Protein AF-A0A7H8HCZ1-F1 (afdb_monomer_lite)

Structure (mmCIF, N/CA/C/O backbone):
data_AF-A0A7H8HCZ1-F1
#
_entry.id   AF-A0A7H8HCZ1-F1
#
loop_
_atom_site.group_PDB
_atom_site.id
_atom_site.type_symbol
_atom_site.label_atom_id
_atom_site.label_alt_id
_atom_site.label_comp_id
_atom_site.label_asym_id
_atom_site.label_entity_id
_atom_site.label_seq_id
_atom_site.pdbx_PDB_ins_code
_atom_site.Cartn_x
_atom_site.Cartn_y
_atom_site.Cartn_z
_atom_site.occupancy
_atom_site.B_iso_or_equiv
_atom_site.auth_seq_id
_atom_site.auth_comp_id
_atom_site.auth_asym_id
_atom_site.auth_atom_id
_atom_site.pdbx_PDB_model_num
ATOM 1 N N . MET A 1 1 ? -4.228 19.910 10.047 1.00 43.69 1 MET A N 1
ATOM 2 C CA . MET A 1 1 ? -3.616 19.416 8.796 1.00 43.69 1 MET A CA 1
ATOM 3 C C . MET A 1 1 ? -4.763 19.136 7.834 1.00 43.69 1 MET A C 1
ATOM 5 O O . MET A 1 1 ? -5.705 18.491 8.284 1.00 43.69 1 MET A O 1
ATOM 9 N N . PRO A 1 2 ? -4.802 19.686 6.612 1.00 41.25 2 PRO A N 1
ATOM 10 C CA . PRO A 1 2 ? -5.941 19.476 5.723 1.00 41.25 2 PRO A CA 1
ATOM 11 C C . PRO A 1 2 ? -5.981 18.007 5.268 1.00 41.25 2 PRO A C 1
ATOM 13 O O . PRO A 1 2 ? -5.124 17.589 4.507 1.00 41.25 2 PRO A O 1
ATOM 16 N N . GLY A 1 3 ? -6.943 17.243 5.799 1.00 44.72 3 GLY A N 1
ATOM 17 C CA . GLY A 1 3 ? -7.461 15.957 5.306 1.00 44.72 3 GLY A CA 1
ATOM 18 C C . GLY A 1 3 ? -6.534 15.061 4.482 1.00 44.72 3 GLY A C 1
ATOM 19 O O . GLY A 1 3 ? -6.850 14.793 3.326 1.00 44.72 3 GLY A O 1
ATOM 20 N N . THR A 1 4 ? -5.428 14.574 5.047 1.00 57.25 4 THR A N 1
ATOM 21 C CA . THR A 1 4 ? -4.620 13.541 4.387 1.00 57.25 4 THR A CA 1
ATOM 22 C C . THR A 1 4 ? -5.440 12.250 4.320 1.00 57.25 4 THR A C 1
ATOM 24 O O . THR A 1 4 ? -5.776 11.671 5.354 1.00 57.25 4 THR A O 1
ATOM 27 N N . THR A 1 5 ? -5.834 11.833 3.117 1.00 85.31 5 THR A N 1
ATOM 28 C CA . THR A 1 5 ? -6.487 10.537 2.889 1.00 85.31 5 THR A CA 1
ATOM 29 C C . THR A 1 5 ? -5.468 9.417 3.071 1.00 85.31 5 THR A C 1
ATOM 31 O O . THR A 1 5 ? -4.267 9.638 2.899 1.00 85.31 5 THR A O 1
ATOM 34 N N . VAL A 1 6 ? -5.919 8.199 3.390 1.00 88.38 6 VAL A N 1
ATOM 35 C CA . VAL A 1 6 ? -5.012 7.042 3.504 1.00 88.38 6 VAL A CA 1
ATOM 36 C C . VAL A 1 6 ? -4.199 6.851 2.220 1.00 88.38 6 VAL A C 1
ATOM 38 O O . VAL A 1 6 ? -3.014 6.546 2.285 1.00 88.38 6 VAL A O 1
ATOM 41 N N . LEU A 1 7 ? -4.788 7.149 1.061 1.00 89.06 7 LEU A N 1
ATOM 42 C CA . LEU A 1 7 ? -4.099 7.124 -0.226 1.00 89.06 7 LEU A CA 1
ATOM 43 C C . LEU A 1 7 ? -2.859 8.038 -0.280 1.00 89.06 7 LEU A C 1
ATOM 45 O O . LEU A 1 7 ? -1.823 7.622 -0.785 1.00 89.06 7 LEU A O 1
ATOM 49 N N . ALA A 1 8 ? -2.924 9.254 0.264 1.00 88.56 8 ALA A N 1
ATOM 50 C CA . ALA A 1 8 ? -1.786 10.176 0.238 1.00 88.56 8 ALA A CA 1
ATOM 51 C C . ALA A 1 8 ? -0.617 9.685 1.115 1.00 88.56 8 ALA A C 1
ATOM 53 O O . ALA A 1 8 ? 0.548 9.843 0.755 1.00 88.56 8 ALA A O 1
ATOM 54 N N . GLU A 1 9 ? -0.917 9.035 2.239 1.00 89.81 9 GLU A N 1
ATOM 55 C CA . GLU A 1 9 ? 0.089 8.393 3.097 1.00 89.81 9 GLU A CA 1
ATOM 56 C C . GLU A 1 9 ? 0.705 7.152 2.425 1.00 89.81 9 GLU A C 1
ATOM 58 O O . GLU A 1 9 ? 1.903 6.896 2.555 1.00 89.81 9 GLU A O 1
ATOM 63 N N . VAL A 1 10 ? -0.105 6.396 1.676 1.00 91.19 10 VAL A N 1
ATOM 64 C CA . VAL A 1 10 ? 0.337 5.266 0.844 1.00 91.19 10 VAL A CA 1
ATOM 65 C C . VAL A 1 10 ? 1.323 5.753 -0.223 1.00 91.19 10 VAL A C 1
ATOM 67 O O . VAL A 1 10 ? 2.423 5.217 -0.338 1.00 91.19 10 VAL A O 1
ATOM 70 N N . GLU A 1 11 ? 0.993 6.829 -0.937 1.00 90.88 11 GLU A N 1
ATOM 71 C CA . GLU A 1 11 ? 1.888 7.457 -1.915 1.00 90.88 11 GLU A CA 1
ATOM 72 C C . GLU A 1 11 ? 3.186 7.991 -1.288 1.00 90.88 11 GLU A C 1
ATOM 74 O O . GLU A 1 11 ? 4.251 7.929 -1.907 1.00 90.88 11 GLU A O 1
ATOM 79 N N . GLU A 1 12 ? 3.125 8.540 -0.074 1.00 89.31 12 GLU A N 1
ATOM 80 C CA . GLU A 1 12 ? 4.313 9.009 0.642 1.00 89.31 12 GLU A CA 1
ATOM 81 C C . GLU A 1 12 ? 5.215 7.840 1.055 1.00 89.31 12 GLU A C 1
ATOM 83 O O . GLU A 1 12 ? 6.427 7.886 0.834 1.00 89.31 12 GLU A O 1
ATOM 88 N N . CYS A 1 13 ? 4.633 6.767 1.599 1.00 90.69 13 CYS A N 1
ATOM 89 C CA . CYS A 1 13 ? 5.369 5.557 1.955 1.00 90.69 13 CYS A CA 1
ATOM 90 C C . CYS A 1 13 ? 6.057 4.945 0.729 1.00 90.69 13 CYS A C 1
ATOM 92 O O . CYS A 1 13 ? 7.234 4.588 0.805 1.00 90.69 13 CYS A O 1
ATOM 94 N N . TRP A 1 14 ? 5.370 4.924 -0.418 1.00 90.62 14 TRP A N 1
ATOM 95 C CA . TRP A 1 14 ? 5.926 4.435 -1.677 1.00 90.62 14 TRP A CA 1
ATOM 96 C C . TRP A 1 14 ? 7.211 5.170 -2.072 1.00 90.62 14 TRP A C 1
ATOM 98 O O . TRP A 1 14 ? 8.210 4.544 -2.420 1.00 90.62 14 TRP A O 1
ATOM 108 N N . ARG A 1 15 ? 7.227 6.505 -1.965 1.00 88.44 15 ARG A N 1
ATOM 109 C CA . ARG A 1 15 ? 8.423 7.307 -2.283 1.00 88.44 15 ARG A CA 1
ATOM 110 C C . ARG A 1 15 ? 9.610 6.988 -1.376 1.00 88.44 15 ARG A C 1
ATOM 112 O O . ARG A 1 15 ? 10.748 7.169 -1.798 1.00 88.44 15 ARG A O 1
ATOM 119 N N . GLY A 1 16 ? 9.354 6.539 -0.147 1.00 88.06 16 GLY A N 1
ATOM 120 C CA . GLY A 1 16 ? 10.396 6.114 0.786 1.00 88.06 16 GLY A CA 1
ATOM 121 C C . GLY A 1 16 ? 10.997 4.751 0.441 1.00 88.06 16 GLY A C 1
ATOM 122 O O . GLY A 1 16 ? 12.205 4.573 0.572 1.00 88.06 16 GLY A O 1
ATOM 123 N N . VAL A 1 17 ? 10.172 3.804 -0.011 1.00 88.50 17 VAL A N 1
ATOM 124 C CA . VAL A 1 17 ? 10.596 2.418 -0.294 1.00 88.50 17 VAL A CA 1
ATOM 125 C C . VAL A 1 17 ? 11.093 2.202 -1.723 1.00 88.50 17 VAL A C 1
ATOM 127 O O . VAL A 1 17 ? 11.902 1.308 -1.942 1.00 88.50 17 VAL A O 1
ATOM 130 N N . ALA A 1 18 ? 10.632 3.008 -2.681 1.00 84.94 18 ALA A N 1
ATOM 131 C CA . ALA A 1 18 ? 10.973 2.895 -4.098 1.00 84.94 18 ALA A CA 1
ATOM 132 C C . ALA A 1 18 ? 11.470 4.237 -4.677 1.00 84.94 18 ALA A C 1
ATOM 134 O O . ALA A 1 18 ? 10.862 4.781 -5.607 1.00 84.94 18 ALA A O 1
ATOM 135 N N . PRO A 1 19 ? 12.573 4.808 -4.157 1.00 78.69 19 PRO A N 1
ATOM 136 C CA . PRO A 1 19 ? 13.106 6.076 -4.658 1.00 78.69 19 PRO A CA 1
ATOM 137 C C . PRO A 1 1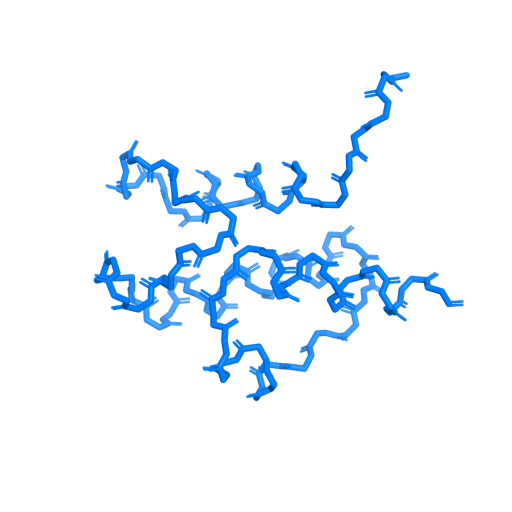9 ? 13.598 5.975 -6.112 1.00 78.69 19 PRO A C 1
ATOM 139 O O . PRO A 1 19 ? 13.576 6.964 -6.843 1.00 78.69 19 PRO A O 1
ATOM 142 N N . GLU A 1 20 ? 14.011 4.783 -6.554 1.00 79.44 20 GLU A N 1
ATOM 143 C CA . GLU A 1 20 ? 14.502 4.528 -7.915 1.00 79.44 20 GLU A CA 1
ATOM 144 C C . GLU A 1 20 ? 13.400 4.396 -8.975 1.00 79.44 20 GLU A C 1
ATOM 146 O O . GLU A 1 20 ? 13.684 4.563 -10.160 1.00 79.44 20 GLU A O 1
ATOM 151 N N . ALA A 1 21 ? 12.141 4.175 -8.573 1.00 73.69 21 ALA A N 1
ATOM 152 C CA . ALA A 1 21 ? 11.017 4.045 -9.505 1.00 73.69 21 ALA A CA 1
ATOM 153 C C . ALA A 1 21 ? 10.743 5.347 -10.285 1.00 73.69 21 ALA A C 1
ATOM 155 O O . ALA A 1 21 ? 10.095 5.325 -11.331 1.00 73.69 21 ALA A O 1
ATOM 156 N N . GLY A 1 22 ? 11.255 6.486 -9.802 1.00 70.69 22 GLY A N 1
ATOM 157 C CA . GLY A 1 22 ? 11.249 7.788 -10.473 1.00 70.69 22 GLY A CA 1
ATOM 158 C C . GLY A 1 22 ? 9.872 8.455 -10.556 1.00 70.69 22 GLY A C 1
ATOM 159 O O . GLY A 1 22 ? 9.716 9.602 -10.138 1.00 70.69 22 GLY A O 1
ATOM 160 N N . ARG A 1 23 ? 8.861 7.752 -11.078 1.00 79.38 23 ARG A N 1
ATOM 161 C CA . ARG A 1 23 ? 7.475 8.214 -11.196 1.00 79.38 23 ARG A CA 1
ATOM 162 C C . ARG A 1 23 ? 6.595 7.530 -10.156 1.00 79.38 23 ARG A C 1
ATOM 164 O O . ARG A 1 23 ? 6.651 6.319 -9.986 1.00 79.38 23 ARG A O 1
ATOM 171 N N . LEU A 1 24 ? 5.744 8.321 -9.506 1.00 84.12 24 LEU A N 1
ATOM 172 C CA . LEU A 1 24 ? 4.678 7.807 -8.654 1.00 84.12 24 LEU A CA 1
ATOM 173 C C . LEU A 1 24 ? 3.625 7.099 -9.536 1.00 84.12 24 LEU A C 1
ATOM 175 O O . LEU A 1 24 ? 3.096 7.741 -10.451 1.00 84.12 24 LEU A O 1
ATOM 179 N N . PRO A 1 25 ? 3.334 5.812 -9.289 1.00 86.56 25 PRO A N 1
ATOM 180 C CA . PRO A 1 25 ? 2.207 5.100 -9.891 1.00 86.56 25 PRO A CA 1
ATOM 181 C C . PRO A 1 25 ? 0.886 5.829 -9.635 1.00 86.56 25 PRO A C 1
ATOM 183 O O . PRO A 1 25 ? 0.719 6.454 -8.585 1.00 86.56 25 PRO A O 1
ATOM 186 N N . ALA A 1 26 ? -0.064 5.754 -10.568 1.00 88.12 26 ALA A N 1
ATOM 187 C CA . ALA A 1 26 ? -1.422 6.195 -10.273 1.00 88.12 26 ALA A CA 1
ATOM 188 C C . ALA A 1 26 ? -2.068 5.279 -9.221 1.00 88.12 26 ALA A C 1
ATOM 190 O O . ALA A 1 26 ? -1.671 4.128 -9.047 1.00 88.12 26 ALA A O 1
ATOM 191 N N . ALA A 1 27 ? -3.109 5.771 -8.547 1.00 89.06 27 ALA A N 1
ATOM 192 C CA . ALA A 1 27 ? -3.784 5.018 -7.490 1.00 89.06 27 ALA A CA 1
ATOM 193 C C . ALA A 1 27 ? -4.315 3.648 -7.949 1.00 89.06 27 ALA A C 1
ATOM 195 O O . ALA A 1 27 ? -4.373 2.714 -7.155 1.00 89.06 27 ALA A O 1
ATOM 196 N N . ASP A 1 28 ? -4.685 3.555 -9.224 1.00 88.75 28 ASP A N 1
ATOM 197 C CA . ASP A 1 28 ? -5.264 2.382 -9.872 1.00 88.75 28 ASP A CA 1
ATOM 198 C C . ASP A 1 28 ? -4.251 1.635 -10.767 1.00 88.75 28 ASP A C 1
ATOM 200 O O . ASP A 1 28 ? -4.604 0.622 -11.368 1.00 88.75 28 ASP A O 1
ATOM 204 N N . ASP A 1 29 ? -2.998 2.108 -10.851 1.00 90.12 29 ASP A N 1
ATOM 205 C CA . ASP A 1 29 ? -1.948 1.430 -11.616 1.00 90.12 29 ASP A CA 1
ATOM 206 C C . ASP A 1 29 ? -1.498 0.167 -10.875 1.00 90.12 29 ASP A C 1
ATOM 208 O O . ASP A 1 29 ? -1.222 0.182 -9.670 1.00 90.12 29 ASP A O 1
ATOM 212 N N . ASN A 1 30 ? -1.385 -0.933 -11.616 1.00 88.62 30 ASN A N 1
ATOM 213 C CA . ASN A 1 30 ? -0.847 -2.176 -11.094 1.00 88.62 30 ASN A CA 1
ATOM 214 C C . ASN A 1 30 ? 0.677 -2.068 -10.978 1.00 88.62 30 ASN A C 1
ATOM 216 O O . ASN A 1 30 ? 1.383 -1.905 -11.973 1.00 88.62 30 ASN A O 1
ATOM 220 N N . LEU A 1 31 ? 1.197 -2.201 -9.759 1.00 88.19 31 LEU A N 1
ATOM 221 C CA . LEU A 1 31 ? 2.628 -2.070 -9.498 1.00 88.19 31 LEU A CA 1
ATOM 222 C C . LEU A 1 31 ? 3.455 -3.134 -10.234 1.00 88.19 31 LEU A C 1
ATOM 224 O O . LEU A 1 31 ? 4.532 -2.825 -10.732 1.00 88.19 31 LEU A O 1
ATOM 228 N N . PHE A 1 32 ? 2.943 -4.354 -10.400 1.00 86.19 32 PHE A N 1
ATOM 229 C CA . PHE A 1 32 ? 3.653 -5.395 -11.151 1.00 86.19 32 PHE A CA 1
ATOM 230 C C . PHE A 1 32 ? 3.701 -5.119 -12.657 1.00 86.19 32 PHE A C 1
ATOM 232 O O . PHE A 1 32 ? 4.637 -5.557 -13.318 1.00 86.19 32 PHE A O 1
ATOM 239 N N . GLU A 1 33 ? 2.747 -4.362 -13.207 1.00 87.44 33 GLU A N 1
ATOM 240 C CA . GLU A 1 33 ? 2.823 -3.896 -14.602 1.00 87.44 33 GLU A CA 1
ATOM 241 C C . GLU A 1 33 ? 3.857 -2.777 -14.788 1.00 87.44 33 GLU A C 1
ATOM 243 O O . GLU A 1 33 ? 4.335 -2.552 -15.898 1.00 87.44 33 GLU A O 1
ATOM 248 N N . LEU A 1 34 ? 4.239 -2.103 -13.701 1.00 85.56 34 LEU A N 1
ATOM 249 C CA . LEU A 1 34 ? 5.289 -1.086 -13.673 1.00 85.56 34 LEU A CA 1
ATOM 250 C C . LEU A 1 34 ? 6.687 -1.670 -13.407 1.00 85.56 34 LEU A C 1
ATOM 252 O O . LEU A 1 34 ? 7.597 -0.915 -13.071 1.00 85.56 34 LEU A O 1
ATOM 256 N N . ASP A 1 35 ? 6.855 -2.989 -13.558 1.00 84.62 35 ASP A N 1
ATOM 257 C CA . ASP A 1 35 ? 8.113 -3.712 -13.308 1.00 84.62 35 ASP A CA 1
ATOM 258 C C . ASP A 1 35 ? 8.606 -3.570 -11.853 1.00 84.62 35 ASP A C 1
ATOM 260 O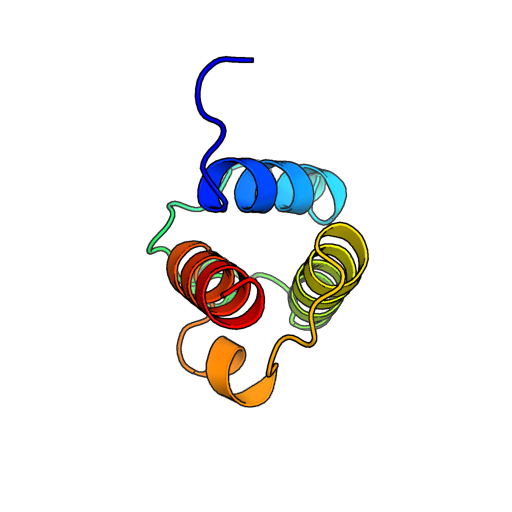 O . ASP A 1 35 ? 9.794 -3.648 -11.549 1.00 84.62 35 ASP A O 1
ATOM 264 N N . VAL A 1 36 ? 7.683 -3.343 -10.912 1.00 84.81 36 VAL A N 1
ATOM 265 C CA . VAL A 1 36 ? 8.022 -3.292 -9.488 1.00 84.81 36 VAL A CA 1
ATOM 266 C C . VAL A 1 36 ? 8.395 -4.686 -9.001 1.00 84.81 36 VAL A C 1
ATOM 268 O O . VAL A 1 36 ? 7.600 -5.626 -9.082 1.00 84.81 36 VAL A O 1
ATOM 271 N N . ASP A 1 37 ? 9.578 -4.796 -8.398 1.00 87.19 37 ASP A N 1
ATOM 272 C CA . ASP A 1 37 ? 10.020 -6.032 -7.767 1.00 87.19 37 ASP A CA 1
ATOM 273 C C . ASP A 1 37 ? 9.095 -6.422 -6.598 1.00 87.19 37 ASP A C 1
ATOM 275 O O . ASP A 1 37 ? 8.718 -5.602 -5.751 1.00 87.19 37 ASP A O 1
ATOM 279 N N . SER A 1 38 ? 8.745 -7.708 -6.524 1.00 86.12 38 SER A N 1
ATOM 280 C CA . SER A 1 38 ? 7.881 -8.242 -5.464 1.00 86.12 38 SER A CA 1
ATOM 281 C C . SER A 1 38 ? 8.438 -7.985 -4.060 1.00 86.12 38 SER A C 1
ATOM 283 O O . SER A 1 38 ? 7.666 -7.824 -3.118 1.00 86.12 38 SER A O 1
ATOM 285 N N . PHE A 1 39 ? 9.759 -7.912 -3.900 1.00 87.94 39 PHE A N 1
ATOM 286 C CA . PHE A 1 39 ? 10.412 -7.541 -2.651 1.00 87.94 39 PHE A CA 1
ATOM 287 C C . PHE A 1 39 ? 10.093 -6.100 -2.253 1.00 87.94 39 PHE A C 1
ATOM 289 O O . PHE A 1 39 ? 9.690 -5.871 -1.114 1.00 87.94 39 PHE A O 1
ATOM 296 N N . VAL A 1 40 ? 10.204 -5.145 -3.184 1.00 88.81 40 VAL A N 1
ATOM 297 C CA . VAL A 1 40 ? 9.856 -3.732 -2.944 1.00 88.81 40 VAL A CA 1
ATOM 298 C C . VAL A 1 40 ? 8.380 -3.613 -2.575 1.00 88.81 40 VAL A C 1
ATOM 300 O O . VAL A 1 40 ? 8.033 -2.931 -1.614 1.00 88.81 40 VAL A O 1
ATOM 303 N N . PHE A 1 41 ? 7.511 -4.350 -3.267 1.00 89.38 41 PHE A N 1
ATOM 304 C CA . PHE A 1 41 ? 6.086 -4.388 -2.953 1.00 89.38 41 PHE A CA 1
ATOM 305 C C . PHE A 1 41 ? 5.783 -4.974 -1.563 1.00 89.38 41 PHE A C 1
ATOM 307 O O . PHE A 1 41 ? 4.990 -4.414 -0.808 1.00 89.38 41 PHE A O 1
ATOM 314 N N . ILE A 1 42 ? 6.428 -6.079 -1.177 1.00 90.75 42 ILE A N 1
ATOM 315 C CA . ILE A 1 42 ? 6.250 -6.669 0.159 1.00 90.75 42 ILE A CA 1
ATOM 316 C C . ILE A 1 42 ? 6.760 -5.713 1.246 1.00 90.75 42 ILE A C 1
ATOM 318 O O . ILE A 1 42 ? 6.088 -5.545 2.265 1.00 90.75 42 ILE A O 1
ATOM 322 N N . GLN A 1 43 ? 7.916 -5.070 1.036 1.00 90.81 43 GLN A N 1
ATOM 323 C CA . GLN A 1 43 ? 8.455 -4.055 1.951 1.00 90.81 43 GLN A CA 1
ATOM 324 C C . GLN A 1 43 ? 7.476 -2.891 2.111 1.00 90.81 43 GLN A C 1
ATOM 326 O O . GLN A 1 43 ? 7.147 -2.517 3.232 1.00 90.81 43 GLN A O 1
ATOM 331 N N . PHE A 1 44 ? 6.941 -2.386 1.000 1.00 91.69 44 PHE A N 1
ATOM 332 C CA . PHE A 1 44 ? 5.938 -1.329 0.975 1.00 91.69 44 PHE A CA 1
ATOM 333 C C . PHE A 1 44 ? 4.699 -1.655 1.817 1.00 91.69 44 PHE A C 1
ATOM 335 O O . PHE A 1 44 ? 4.327 -0.892 2.709 1.00 91.69 44 PHE A O 1
ATOM 342 N N . VAL A 1 45 ? 4.076 -2.812 1.572 1.00 91.44 45 VAL A N 1
ATOM 343 C CA . VAL A 1 45 ? 2.875 -3.232 2.310 1.00 91.44 45 VAL A CA 1
ATOM 344 C C . VAL A 1 45 ? 3.192 -3.429 3.794 1.00 91.44 45 VAL A C 1
ATOM 346 O O . VAL A 1 45 ? 2.402 -3.044 4.655 1.00 91.44 45 VAL A O 1
ATOM 349 N N . ARG A 1 46 ? 4.361 -3.989 4.120 1.00 90.81 46 ARG A N 1
ATOM 350 C CA . ARG A 1 46 ? 4.787 -4.190 5.508 1.00 90.81 46 ARG A CA 1
ATOM 351 C C . ARG A 1 46 ? 4.999 -2.868 6.246 1.00 90.81 46 ARG A C 1
ATOM 353 O O . ARG A 1 46 ? 4.528 -2.734 7.373 1.00 90.81 46 ARG A O 1
ATOM 360 N N . GLU A 1 47 ? 5.673 -1.906 5.623 1.00 91.56 47 GLU A N 1
ATOM 361 C CA . GLU A 1 47 ? 5.889 -0.571 6.190 1.00 91.56 47 GLU A CA 1
ATOM 362 C C . GLU A 1 47 ? 4.565 0.157 6.426 1.00 91.56 47 GLU A C 1
ATOM 364 O O . GLU A 1 47 ? 4.371 0.751 7.486 1.00 91.56 47 GLU A O 1
ATOM 369 N N . LEU A 1 48 ? 3.609 0.040 5.501 1.00 91.69 48 LEU A N 1
ATOM 370 C CA . LEU A 1 48 ? 2.267 0.586 5.695 1.00 91.69 48 LEU A CA 1
ATOM 371 C C . LEU A 1 48 ? 1.537 -0.067 6.868 1.00 91.69 48 LEU A C 1
ATOM 373 O O . LEU A 1 48 ? 0.993 0.644 7.711 1.00 91.69 48 LEU A O 1
ATOM 377 N N . GLY A 1 49 ? 1.570 -1.397 6.971 1.00 91.19 49 GLY A N 1
ATOM 378 C CA . GLY A 1 49 ? 0.984 -2.111 8.108 1.00 91.19 49 GLY A CA 1
ATOM 379 C C . GLY A 1 49 ? 1.553 -1.633 9.448 1.00 91.19 49 GLY A C 1
ATOM 380 O O . GLY A 1 49 ? 0.800 -1.348 10.376 1.00 91.19 49 GLY A O 1
ATOM 381 N N . ILE A 1 50 ? 2.874 -1.440 9.533 1.00 91.38 50 ILE A N 1
ATOM 382 C CA . ILE A 1 50 ? 3.543 -0.913 10.734 1.00 91.38 50 ILE A CA 1
ATOM 383 C C . ILE A 1 50 ? 3.145 0.544 11.002 1.00 91.38 50 ILE A C 1
ATOM 385 O O . ILE A 1 50 ? 2.801 0.882 12.135 1.00 91.38 50 ILE A O 1
ATOM 389 N N . ARG A 1 51 ? 3.161 1.405 9.977 1.00 90.44 51 ARG A N 1
ATOM 390 C CA . ARG A 1 51 ? 2.850 2.841 10.089 1.00 90.44 51 ARG A CA 1
ATOM 391 C C . ARG A 1 51 ? 1.418 3.088 10.555 1.00 90.44 51 ARG A C 1
ATOM 393 O O . ARG A 1 51 ? 1.181 4.000 11.344 1.00 90.44 51 ARG A O 1
ATOM 400 N N . PHE A 1 52 ? 0.478 2.279 10.079 1.00 89.88 52 PHE A N 1
ATOM 401 C CA . PHE A 1 52 ? -0.931 2.368 10.455 1.00 89.88 52 PHE A CA 1
ATOM 402 C C . PHE A 1 52 ? -1.306 1.503 11.663 1.00 89.88 52 PHE A C 1
ATOM 404 O O . PHE A 1 52 ? -2.391 1.689 12.209 1.00 89.88 52 PHE A O 1
ATOM 411 N N . GLY A 1 53 ? -0.430 0.594 12.096 1.00 92.00 53 GLY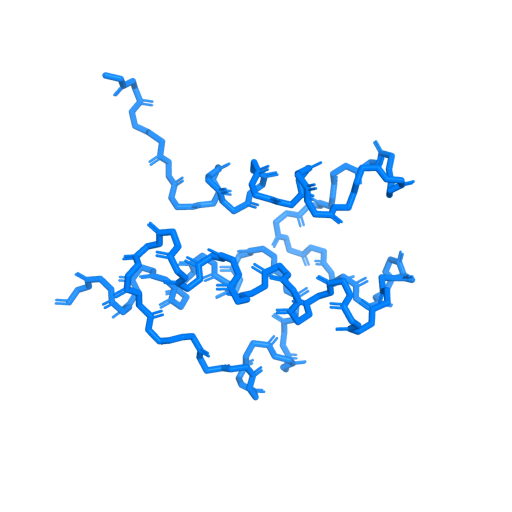 A N 1
ATOM 412 C CA . GLY A 1 53 ? -0.706 -0.342 13.186 1.00 92.00 53 GLY A CA 1
ATOM 413 C C . GLY A 1 53 ? -1.772 -1.384 12.836 1.00 92.00 53 GLY A C 1
ATOM 414 O O . GLY A 1 53 ? -2.521 -1.795 13.718 1.00 92.00 53 GLY A O 1
ATOM 415 N N . VAL A 1 54 ? -1.859 -1.787 11.565 1.00 91.94 54 VAL A N 1
ATOM 416 C CA . VAL A 1 54 ? -2.865 -2.727 11.047 1.00 91.94 54 VAL A CA 1
ATOM 417 C C . VAL A 1 54 ? -2.216 -3.943 10.394 1.00 91.94 54 VAL A C 1
ATOM 419 O O . VAL A 1 54 ? -1.110 -3.871 9.855 1.00 91.94 54 VAL A O 1
ATOM 422 N N . GLU A 1 55 ? -2.924 -5.070 10.404 1.00 88.94 55 GLU A N 1
ATOM 423 C CA . GLU A 1 55 ? -2.506 -6.264 9.674 1.00 88.94 55 GLU A CA 1
ATOM 424 C C . GLU A 1 55 ? -3.064 -6.221 8.247 1.00 88.94 55 GLU A C 1
ATOM 426 O O . GLU A 1 55 ? -4.275 -6.264 8.034 1.00 88.94 55 GLU A O 1
ATOM 431 N N . LEU A 1 56 ? -2.173 -6.115 7.258 1.00 89.38 56 LEU A N 1
ATOM 432 C CA . LEU A 1 56 ? -2.556 -6.063 5.850 1.00 89.38 56 LEU A CA 1
ATOM 433 C C . LEU A 1 56 ? -2.485 -7.458 5.210 1.00 89.38 56 LEU A C 1
ATOM 435 O O . LEU A 1 56 ? -1.407 -8.063 5.189 1.00 89.38 56 LEU A O 1
ATOM 439 N N . PRO A 1 57 ? -3.595 -7.980 4.651 1.00 89.94 57 PRO A N 1
ATOM 440 C CA . PRO A 1 57 ? -3.622 -9.304 4.045 1.00 89.94 57 PRO A CA 1
ATOM 441 C C . PRO A 1 57 ? -2.897 -9.285 2.695 1.00 89.94 57 PRO A C 1
ATOM 443 O O . PRO A 1 57 ? -3.501 -9.025 1.654 1.00 89.94 57 PRO A O 1
ATOM 446 N N . LEU A 1 58 ? -1.597 -9.602 2.707 1.00 87.56 58 LEU A N 1
ATOM 447 C CA . LEU A 1 58 ? -0.746 -9.631 1.509 1.00 87.56 58 LEU A CA 1
ATOM 448 C C . LEU A 1 58 ? -1.397 -10.399 0.355 1.00 87.56 58 LEU A C 1
ATOM 450 O O . LEU A 1 58 ? -1.428 -9.897 -0.757 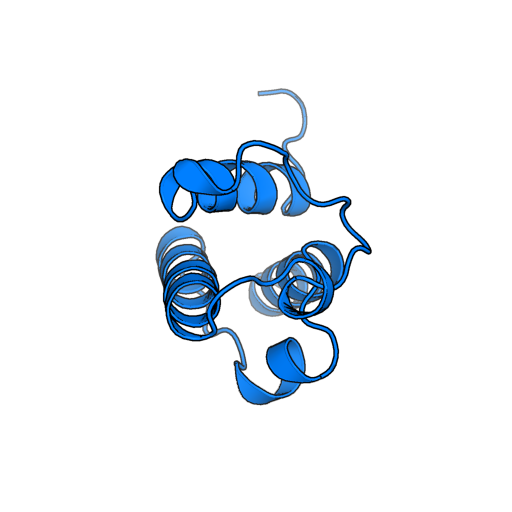1.00 87.56 58 LEU A O 1
ATOM 454 N N . VAL A 1 59 ? -1.969 -11.579 0.611 1.00 88.12 59 VAL A N 1
ATOM 455 C CA . VAL A 1 59 ? -2.584 -12.420 -0.434 1.00 88.12 59 VAL A CA 1
ATOM 456 C C . VAL A 1 59 ? -3.708 -11.696 -1.183 1.00 88.12 59 VAL A C 1
ATOM 458 O O . VAL A 1 59 ? -3.798 -11.817 -2.402 1.00 88.12 59 VAL A O 1
ATOM 461 N N . GLU A 1 60 ? -4.543 -10.928 -0.483 1.00 88.62 60 GLU A N 1
ATOM 462 C CA . GLU A 1 60 ? -5.640 -10.179 -1.106 1.00 88.62 60 GLU A CA 1
ATOM 463 C C . GLU A 1 60 ? -5.116 -8.951 -1.856 1.00 88.62 60 GLU A C 1
ATOM 465 O O . GLU A 1 60 ? -5.500 -8.707 -2.998 1.00 88.62 60 GLU A O 1
ATOM 470 N N . ILE A 1 61 ? -4.144 -8.255 -1.269 1.00 89.25 61 ILE A N 1
ATOM 471 C CA . ILE A 1 61 ? -3.461 -7.115 -1.887 1.00 89.25 61 ILE A CA 1
ATOM 472 C C . ILE A 1 61 ? -2.711 -7.533 -3.168 1.00 89.25 61 ILE A C 1
ATOM 474 O O . ILE A 1 61 ? -2.723 -6.806 -4.157 1.00 89.25 61 ILE A O 1
ATOM 478 N N . PHE A 1 62 ? -2.131 -8.735 -3.206 1.00 88.38 62 PHE A N 1
ATOM 479 C CA . PHE A 1 62 ? -1.467 -9.298 -4.388 1.00 88.38 62 PHE A CA 1
ATOM 480 C C . PHE A 1 62 ? -2.424 -9.557 -5.564 1.00 88.38 62 PHE A C 1
ATOM 482 O O . PHE A 1 62 ? -1.967 -9.603 -6.705 1.00 88.38 62 PHE A O 1
ATOM 489 N N . ARG A 1 63 ? -3.738 -9.717 -5.330 1.00 87.88 63 ARG A N 1
ATOM 490 C CA . ARG A 1 63 ? -4.721 -9.870 -6.422 1.00 87.88 63 ARG A CA 1
ATOM 491 C C . ARG A 1 63 ? -4.896 -8.581 -7.221 1.00 87.88 63 ARG A C 1
ATOM 493 O O . ARG A 1 63 ? -5.191 -8.643 -8.409 1.00 87.88 63 ARG A O 1
ATOM 500 N N . SER A 1 64 ? -4.758 -7.436 -6.557 1.00 89.19 64 SER A N 1
ATOM 501 C CA . SER A 1 64 ? -4.895 -6.108 -7.153 1.00 89.19 64 SER A CA 1
ATOM 502 C C . SER A 1 64 ? -3.878 -5.160 -6.508 1.00 89.19 64 SER A C 1
ATOM 504 O O . SER A 1 64 ? -4.238 -4.389 -5.614 1.00 89.19 64 SER A O 1
ATOM 506 N N . PRO A 1 65 ? -2.598 -5.233 -6.911 1.00 89.88 65 PRO A N 1
ATOM 507 C CA . PRO A 1 65 ? -1.483 -4.55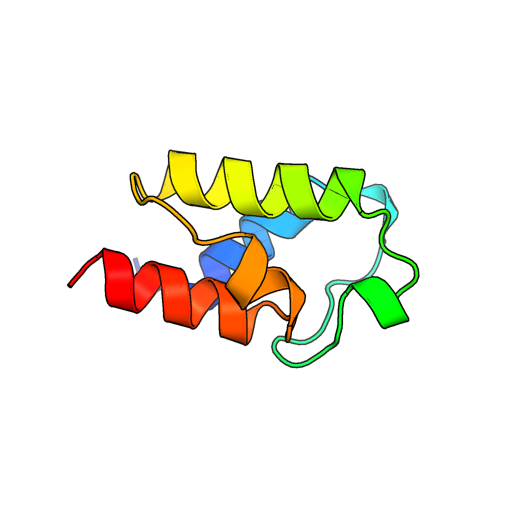1 -6.254 1.00 89.88 65 PRO A CA 1
ATOM 508 C C . PRO A 1 65 ? -1.426 -3.074 -6.670 1.00 89.88 65 PRO A C 1
ATOM 510 O O . PRO A 1 65 ? -0.502 -2.635 -7.348 1.00 89.88 65 PRO A O 1
ATOM 513 N N . THR A 1 66 ? -2.448 -2.315 -6.290 1.00 91.69 66 THR A N 1
ATOM 514 C CA . THR A 1 66 ? -2.596 -0.882 -6.569 1.00 91.69 66 THR A CA 1
ATOM 515 C C . THR A 1 66 ? -2.596 -0.101 -5.256 1.00 91.69 66 THR A C 1
ATOM 517 O O . THR A 1 66 ? -2.923 -0.648 -4.195 1.00 91.69 66 THR A O 1
ATOM 520 N N . PHE A 1 67 ? -2.261 1.191 -5.289 1.00 91.75 67 PHE A N 1
ATOM 521 C CA . PHE A 1 67 ? -2.324 2.015 -4.076 1.00 91.75 67 PHE A CA 1
ATOM 522 C C . PHE A 1 67 ? -3.746 2.143 -3.533 1.00 91.75 67 PHE A C 1
ATOM 524 O O . PHE A 1 67 ? -3.917 2.193 -2.317 1.00 91.75 67 PHE A O 1
ATOM 531 N N . ARG A 1 68 ? -4.763 2.143 -4.404 1.00 91.19 68 ARG A N 1
ATOM 532 C CA . ARG A 1 68 ? -6.168 2.158 -3.995 1.00 91.19 68 ARG A CA 1
ATOM 533 C C . ARG A 1 68 ? -6.514 0.924 -3.176 1.00 91.19 68 ARG A C 1
ATOM 535 O O . ARG A 1 68 ? -6.994 1.079 -2.063 1.00 91.19 68 ARG A O 1
ATOM 542 N N . THR A 1 69 ? -6.201 -0.275 -3.672 1.00 91.50 69 THR A N 1
ATOM 543 C CA . THR A 1 69 ? -6.464 -1.524 -2.939 1.00 91.50 69 THR A CA 1
ATOM 544 C C . THR A 1 69 ? -5.798 -1.513 -1.565 1.00 91.50 69 THR A C 1
ATOM 546 O O . THR A 1 69 ? -6.419 -1.874 -0.567 1.00 91.50 69 THR A O 1
ATOM 549 N N . VAL A 1 70 ? -4.536 -1.077 -1.491 1.00 91.50 70 VAL A N 1
ATOM 550 C CA . VAL A 1 70 ? -3.812 -0.999 -0.217 1.00 91.50 70 VAL A CA 1
ATOM 551 C C . VAL A 1 70 ? -4.471 0.007 0.729 1.00 91.50 70 VAL A C 1
ATOM 553 O O . VAL A 1 70 ? -4.675 -0.312 1.900 1.00 91.50 70 VAL A O 1
ATOM 556 N N . ALA A 1 71 ? -4.848 1.186 0.231 1.00 91.50 71 ALA A N 1
ATOM 557 C CA . ALA A 1 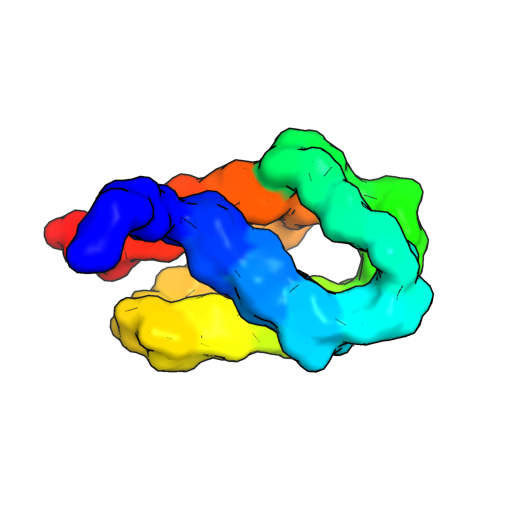71 ? -5.537 2.200 1.021 1.00 91.50 71 ALA A CA 1
ATOM 558 C C . ALA A 1 71 ? -6.898 1.706 1.537 1.00 91.50 71 ALA A C 1
ATOM 560 O O . ALA A 1 71 ? -7.168 1.844 2.726 1.00 91.50 71 ALA A O 1
ATOM 561 N N . ASP A 1 72 ? -7.703 1.061 0.689 1.00 91.31 72 ASP A N 1
ATOM 562 C CA . ASP A 1 72 ? -8.980 0.443 1.066 1.00 91.31 72 ASP A CA 1
ATOM 563 C C . ASP A 1 72 ? -8.796 -0.596 2.184 1.00 91.31 72 ASP A C 1
ATOM 565 O O . ASP A 1 72 ? -9.553 -0.619 3.154 1.00 91.31 72 ASP A O 1
ATOM 569 N N . HIS A 1 73 ? -7.775 -1.456 2.094 1.00 92.00 73 HIS A N 1
ATOM 570 C CA . HIS A 1 73 ? -7.495 -2.435 3.149 1.00 92.00 73 HIS A CA 1
ATOM 571 C C . HIS A 1 73 ? -7.063 -1.780 4.463 1.00 92.00 73 HIS A C 1
ATOM 573 O O . HIS A 1 73 ? -7.483 -2.231 5.527 1.00 92.00 73 HIS A O 1
ATOM 579 N N . VAL A 1 74 ? -6.253 -0.721 4.398 1.00 90.94 74 VAL A N 1
ATOM 580 C CA . VAL A 1 74 ? -5.861 0.052 5.582 1.00 90.94 74 VAL A CA 1
ATOM 581 C C . VAL A 1 74 ? -7.079 0.727 6.214 1.00 90.94 74 VAL A C 1
ATOM 583 O O . VAL A 1 74 ? -7.227 0.669 7.429 1.00 90.94 74 VAL A O 1
ATOM 586 N N . GLU A 1 75 ? -7.953 1.354 5.424 1.00 90.50 75 GLU A N 1
ATOM 587 C CA . GLU A 1 75 ? -9.165 2.006 5.935 1.00 90.50 75 GLU A CA 1
ATOM 588 C C . GLU A 1 75 ? -10.073 0.999 6.640 1.00 90.50 75 GLU A C 1
ATOM 590 O O . GLU A 1 75 ? -10.416 1.203 7.802 1.00 90.50 75 GLU A O 1
ATOM 595 N N . ARG A 1 76 ? -10.333 -0.146 6.005 1.00 89.19 76 ARG A N 1
ATOM 596 C CA . ARG A 1 76 ? -11.170 -1.217 6.568 1.00 89.19 76 ARG A CA 1
ATOM 597 C C . ARG A 1 76 ? -10.589 -1.863 7.821 1.00 89.19 76 ARG A C 1
ATOM 599 O O . ARG A 1 76 ? -11.344 -2.410 8.611 1.00 89.19 76 ARG A O 1
ATOM 606 N N . ALA A 1 77 ? -9.266 -1.860 7.977 1.00 87.69 77 ALA A N 1
ATOM 607 C CA . ALA A 1 77 ? -8.602 -2.395 9.164 1.00 87.69 77 ALA A CA 1
ATOM 608 C C . ALA A 1 77 ? -8.519 -1.379 10.318 1.00 87.69 77 ALA A C 1
ATOM 610 O O . ALA A 1 77 ? -8.211 -1.764 11.445 1.00 87.69 77 ALA A O 1
ATOM 611 N N . LYS A 1 78 ? -8.745 -0.089 10.037 1.00 80.00 78 LYS A N 1
ATOM 612 C CA . LYS A 1 78 ? -8.802 0.984 11.041 1.00 80.00 78 LYS A CA 1
ATOM 613 C C . LYS A 1 78 ? -10.210 1.209 11.605 1.00 80.00 78 LYS A C 1
ATOM 615 O O . LYS A 1 78 ? -10.316 1.869 12.639 1.00 80.00 78 LYS A O 1
ATOM 620 N N . GLU A 1 79 ? -11.246 0.734 10.914 1.00 70.12 79 GLU A N 1
ATOM 621 C CA . GLU A 1 79 ? -12.645 0.693 11.381 1.00 70.12 79 GLU A CA 1
ATOM 622 C C . GLU A 1 79 ? -12.883 -0.432 12.399 1.00 70.12 79 GLU A C 1
ATOM 624 O O . GLU A 1 79 ? -13.619 -0.170 13.380 1.00 70.12 79 GLU A O 1
#

pLDDT: mean 85.92, std 10.15, range [41.25, 92.0]

Sequence (79 aa):
MPGTTVLAEVEECWRGVAPEAGRLPAADDNLFELDVDSFVFIQFVRELGIRFGVELPLVEIFRSPTFRTVADHVERAKE

Secondary structure (DSSP, 8-state):
-----HHHHHHHHHHHH-GGG-SPPPTT--GGGGT--HHHHHHHHHHHHHHHT----HHHHHHS-SHHHHHHHHHHHH-

Foldseek 3Di:
DPDDALLNVLQVLLCVLCVPLVDGDDQQDACVVSVHDVVSLVVSLVVSCVVLVFDADVVQCVVRVGSNSSSVRSVVRND

Radius of gyration: 11.58 Å; chains: 1; bounding box: 27×32×28 Å